Protein AF-A0A4S9K697-F1 (afdb_monomer)

Radius of gyration: 14.25 Å; Cα contacts (8 Å, |Δi|>4): 69; chains: 1; bounding box: 34×34×42 Å

Foldseek 3Di:
DPPPVVVVVVVVVVFLVLLLPLQADPPQDDDPVCSVVVSLVSLVVLCVVVVNPSVPDTSVSSVVCVVVVPDRDRCVVPDDPDDPVRVVVSVVVVVVSVVDDPD

Mean predicted aligned error: 8.57 Å

Organism: Aureobasidium pullulans (NCBI:txid5580)

Secondary structure (DSSP, 8-state):
--SHHHHHHHHHHHHHHHHHHHHBPTT-PPPHHHHHHHHHHHHHHHHHHHT--GGG--HHHHHHHHHTTPPPBPHHHH-----HHHHHHHHHHHHHHTTS---

Solvent-accessible surface area (backbone atoms only — not comparable to full-atom 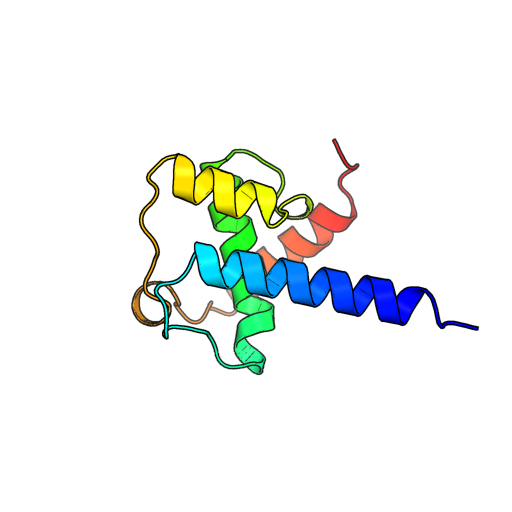values): 6058 Å² total; per-residue (Å²): 141,73,78,63,58,57,57,52,51,52,48,52,52,54,37,49,53,48,30,48,62,56,46,23,41,90,92,39,73,68,56,78,84,48,36,71,54,49,51,56,54,50,28,44,50,53,14,65,77,68,73,43,63,44,91,72,62,44,41,69,52,36,52,50,44,48,73,73,66,56,76,59,41,50,39,82,80,67,60,66,87,69,50,75,67,51,49,50,52,50,54,51,49,54,57,51,52,77,71,52,75,92,125

Sequence (103 aa):
MIRGMDRAVDKARSEEDQIFDVFFVEGERPDDNTSHLAKDYVKDQISKDLNVPWHQIKPEHAKQWEGQGFKKVVFKDWWKEPTQEERRRFSNMLKGAALRKDL

Structure (mmCIF, N/CA/C/O backbone):
data_AF-A0A4S9K697-F1
#
_entry.id   AF-A0A4S9K697-F1
#
loop_
_atom_site.group_PDB
_atom_site.id
_atom_site.type_symbol
_atom_site.label_atom_id
_atom_site.label_alt_id
_atom_site.label_comp_id
_atom_site.label_asym_id
_atom_site.label_entity_id
_atom_site.label_seq_id
_atom_site.pdbx_PDB_ins_code
_atom_site.Cartn_x
_atom_site.Cartn_y
_atom_site.Cartn_z
_atom_site.occupancy
_atom_site.B_iso_or_equiv
_atom_site.auth_seq_id
_atom_site.auth_comp_id
_atom_site.auth_asym_id
_atom_site.auth_atom_id
_atom_site.pdbx_PDB_model_num
ATOM 1 N N . MET A 1 1 ? 1.951 7.171 -34.202 1.00 44.94 1 MET A N 1
ATOM 2 C CA . MET A 1 1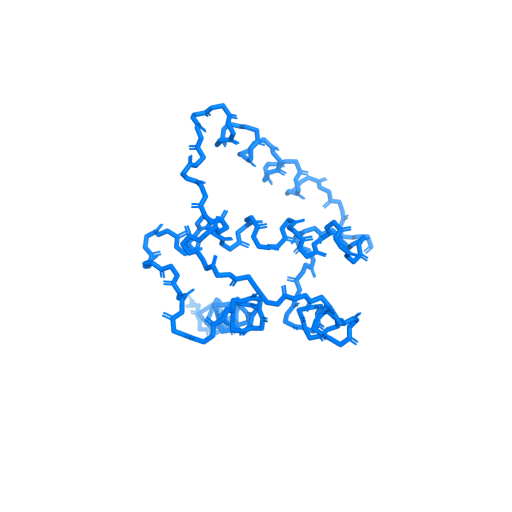 ? 2.709 6.527 -33.103 1.00 44.94 1 MET A CA 1
ATOM 3 C C . MET A 1 1 ? 2.056 7.039 -31.833 1.00 44.94 1 MET A C 1
ATOM 5 O O . MET A 1 1 ? 1.942 8.243 -31.710 1.00 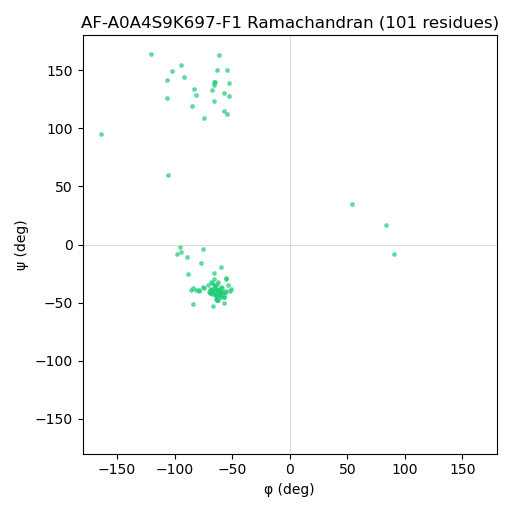44.94 1 MET A O 1
ATOM 9 N N . ILE A 1 2 ? 1.370 6.236 -31.027 1.00 47.31 2 ILE A N 1
ATOM 10 C CA . ILE A 1 2 ? 1.951 5.456 -29.932 1.00 47.31 2 ILE A CA 1
ATOM 11 C C . ILE A 1 2 ? 0.899 4.384 -29.557 1.00 47.31 2 ILE A C 1
ATOM 13 O O . ILE A 1 2 ? -0.034 4.660 -28.819 1.00 47.31 2 ILE A O 1
ATOM 17 N N . ARG A 1 3 ? 0.995 3.161 -30.095 1.00 49.91 3 ARG A N 1
ATOM 18 C CA . ARG A 1 3 ? 0.206 2.002 -29.603 1.00 49.91 3 ARG A CA 1
ATOM 19 C C . ARG A 1 3 ? 0.938 1.238 -28.486 1.00 49.91 3 ARG A C 1
ATOM 21 O O . ARG A 1 3 ? 0.363 0.369 -27.849 1.00 49.91 3 ARG A O 1
ATOM 28 N N . GLY A 1 4 ? 2.217 1.562 -28.267 1.00 52.22 4 GLY A N 1
ATOM 29 C CA . GLY A 1 4 ? 3.078 0.915 -27.275 1.00 52.22 4 GLY A CA 1
ATOM 30 C C . GLY A 1 4 ? 2.985 1.508 -25.865 1.00 52.22 4 GLY A C 1
ATOM 31 O O . GLY A 1 4 ? 2.985 0.737 -24.913 1.00 52.22 4 GLY A O 1
ATOM 32 N N . MET A 1 5 ? 2.868 2.839 -25.705 1.00 52.44 5 MET A N 1
ATOM 33 C CA . MET A 1 5 ? 2.738 3.433 -24.356 1.00 52.44 5 MET A CA 1
ATOM 34 C C . MET A 1 5 ? 1.377 3.133 -23.737 1.00 52.44 5 MET A C 1
ATOM 36 O O . MET A 1 5 ? 1.324 2.887 -22.542 1.00 52.44 5 MET A O 1
ATOM 40 N N . ASP A 1 6 ? 0.310 3.082 -24.535 1.00 56.28 6 ASP A N 1
ATOM 41 C CA . ASP A 1 6 ? -1.037 2.756 -24.050 1.00 56.28 6 ASP A CA 1
ATOM 42 C C . ASP A 1 6 ? -1.062 1.391 -23.338 1.00 56.28 6 ASP A C 1
ATOM 44 O O . ASP A 1 6 ? -1.498 1.273 -22.197 1.00 56.28 6 ASP A O 1
ATOM 48 N N . ARG A 1 7 ? -0.416 0.387 -23.944 1.00 60.91 7 ARG A N 1
ATOM 49 C CA . ARG A 1 7 ? -0.304 -0.967 -23.387 1.00 60.91 7 ARG A CA 1
ATOM 50 C C . ARG A 1 7 ? 0.581 -1.048 -22.137 1.00 60.91 7 ARG A C 1
ATOM 52 O O . ARG A 1 7 ? 0.342 -1.888 -21.276 1.00 60.91 7 ARG A O 1
ATOM 59 N N . ALA A 1 8 ? 1.614 -0.210 -22.041 1.00 60.84 8 ALA A N 1
ATOM 60 C CA . ALA A 1 8 ? 2.483 -0.152 -20.864 1.00 60.84 8 ALA A CA 1
ATOM 61 C C . ALA A 1 8 ? 1.791 0.537 -19.676 1.00 60.84 8 ALA A C 1
ATOM 63 O O . ALA A 1 8 ? 1.946 0.097 -18.541 1.00 60.84 8 ALA A O 1
ATOM 64 N N . VAL A 1 9 ? 0.999 1.579 -19.942 1.00 61.41 9 VAL A N 1
ATOM 65 C CA . VAL A 1 9 ? 0.207 2.288 -18.927 1.00 61.41 9 VAL A CA 1
ATOM 66 C C . VAL A 1 9 ? -0.939 1.412 -18.417 1.00 61.41 9 VAL A C 1
ATOM 68 O O . VAL A 1 9 ? -1.164 1.356 -17.212 1.00 61.41 9 VAL A O 1
ATOM 71 N N . ASP A 1 10 ? -1.621 0.691 -19.307 1.00 66.06 10 ASP A N 1
ATOM 72 C CA . ASP A 1 10 ? -2.679 -0.259 -18.945 1.00 66.06 10 ASP A CA 1
ATOM 73 C C . ASP A 1 10 ? -2.153 -1.405 -18.066 1.00 66.06 10 ASP A C 1
ATOM 75 O O . ASP A 1 10 ? -2.735 -1.741 -17.029 1.00 66.06 10 ASP A O 1
ATOM 79 N N . LYS A 1 11 ? -0.973 -1.934 -18.416 1.00 66.81 11 LYS A N 1
ATOM 80 C CA . LYS A 1 11 ? -0.295 -2.945 -17.605 1.00 66.81 11 LYS A CA 1
ATOM 81 C C . LYS A 1 11 ? 0.099 -2.394 -16.233 1.00 66.81 11 LYS A C 1
ATOM 83 O O . LYS A 1 11 ? -0.230 -3.024 -15.236 1.00 66.81 11 LYS A O 1
ATOM 88 N N . ALA A 1 12 ? 0.700 -1.204 -16.172 1.00 65.75 12 ALA A N 1
ATOM 89 C CA . ALA A 1 12 ? 1.073 -0.575 -14.906 1.00 65.75 12 ALA A CA 1
ATOM 90 C C . ALA A 1 12 ? -0.146 -0.331 -13.997 1.00 65.75 12 ALA A C 1
ATOM 92 O O . ALA A 1 12 ? -0.078 -0.610 -12.804 1.00 65.75 12 ALA A O 1
ATOM 93 N N . ARG A 1 13 ? -1.284 0.106 -14.556 1.00 67.44 13 ARG A N 1
ATOM 94 C CA . ARG A 1 13 ? -2.544 0.246 -13.804 1.00 67.44 13 ARG A CA 1
ATOM 95 C C . ARG A 1 13 ? -3.053 -1.091 -13.273 1.00 67.44 13 ARG A C 1
ATOM 97 O O . ARG A 1 13 ? -3.449 -1.175 -12.116 1.00 67.44 13 ARG A O 1
ATOM 104 N N . SER A 1 14 ? -3.007 -2.135 -14.098 1.00 74.38 14 SER A N 1
ATOM 105 C CA . SER A 1 14 ? -3.413 -3.488 -13.699 1.00 74.38 14 SER A CA 1
ATOM 106 C C . SER A 1 14 ? -2.506 -4.071 -12.610 1.00 74.38 14 SER A C 1
ATOM 108 O O . SER A 1 14 ? -2.964 -4.801 -11.735 1.00 74.38 14 SER A O 1
ATOM 110 N N . GLU A 1 15 ? -1.211 -3.761 -12.658 1.00 78.31 15 GLU A N 1
ATOM 111 C CA . GLU A 1 15 ? -0.234 -4.142 -11.637 1.00 78.31 15 GLU A CA 1
ATOM 112 C C . GLU A 1 15 ? -0.475 -3.393 -10.321 1.00 78.31 15 GLU A C 1
ATOM 114 O O . GLU A 1 15 ? -0.370 -3.988 -9.250 1.00 78.31 15 GLU A O 1
ATOM 119 N N . GLU A 1 16 ? -0.835 -2.110 -10.392 1.00 74.12 16 GLU A N 1
ATOM 120 C CA . GLU A 1 16 ? -1.227 -1.316 -9.228 1.00 74.12 16 GLU A CA 1
ATOM 121 C C . GLU A 1 16 ? -2.491 -1.884 -8.569 1.00 74.12 16 GLU A C 1
ATOM 123 O O . GLU A 1 16 ? -2.473 -2.113 -7.362 1.00 74.12 16 GLU A O 1
ATOM 128 N N . ASP A 1 17 ? -3.539 -2.199 -9.338 1.00 78.94 17 ASP A N 1
ATOM 129 C CA . ASP A 1 17 ? -4.792 -2.761 -8.804 1.00 78.94 17 ASP A CA 1
ATOM 130 C C . ASP A 1 17 ? -4.566 -4.096 -8.070 1.00 78.94 17 ASP A C 1
ATOM 132 O O . ASP A 1 17 ? -5.129 -4.330 -7.003 1.00 78.94 17 ASP A O 1
ATOM 136 N N . GLN A 1 18 ? -3.651 -4.933 -8.569 1.00 82.94 18 GLN A N 1
ATOM 137 C CA . GLN A 1 18 ? -3.253 -6.171 -7.887 1.00 82.94 18 GLN A CA 1
ATOM 138 C C . GLN A 1 18 ? -2.561 -5.919 -6.543 1.00 82.94 18 GLN A C 1
ATOM 140 O O . GLN A 1 18 ? -2.763 -6.680 -5.601 1.00 82.94 18 GLN A O 1
ATOM 145 N N . ILE A 1 19 ? -1.737 -4.870 -6.432 1.00 84.12 19 ILE A N 1
ATOM 146 C CA . ILE A 1 19 ? -1.106 -4.506 -5.154 1.00 84.12 19 ILE A CA 1
ATOM 147 C C . ILE A 1 19 ? -2.184 -4.093 -4.146 1.00 84.12 19 ILE A C 1
ATOM 149 O O . ILE A 1 19 ? -2.137 -4.523 -2.995 1.00 84.12 19 ILE A O 1
ATOM 153 N N . PHE A 1 20 ? -3.164 -3.296 -4.583 1.00 82.75 20 PHE A N 1
ATOM 154 C CA . PHE A 1 20 ? -4.298 -2.895 -3.750 1.00 82.75 20 PHE A CA 1
ATOM 155 C C . PHE A 1 20 ? -5.105 -4.095 -3.254 1.00 82.75 20 PHE A C 1
ATOM 157 O O . PHE A 1 20 ? -5.425 -4.154 -2.072 1.00 82.75 20 PHE A O 1
ATOM 164 N N . ASP A 1 21 ? -5.399 -5.049 -4.132 1.00 83.88 21 ASP A N 1
ATOM 165 C CA . ASP A 1 21 ? -6.189 -6.242 -3.810 1.00 83.88 21 ASP A CA 1
ATOM 166 C C . ASP A 1 21 ? -5.524 -7.146 -2.756 1.00 83.88 21 ASP A C 1
ATOM 168 O O . ASP A 1 21 ? -6.173 -7.744 -1.896 1.00 83.88 21 ASP A O 1
ATOM 172 N N . VAL A 1 22 ? -4.192 -7.209 -2.786 1.00 85.75 22 VAL A N 1
ATOM 173 C CA . VAL A 1 22 ? -3.417 -7.972 -1.806 1.00 85.75 22 VAL A CA 1
ATOM 174 C C . VAL A 1 22 ? -3.280 -7.211 -0.484 1.00 85.75 22 VAL A C 1
ATOM 176 O O . VAL A 1 22 ? -3.353 -7.816 0.584 1.00 85.75 22 VAL A O 1
ATOM 179 N N . PHE A 1 23 ? -3.090 -5.892 -0.540 1.00 85.50 23 PHE A N 1
ATOM 180 C CA . PHE A 1 23 ? -2.829 -5.070 0.642 1.00 85.50 23 PHE A CA 1
ATOM 181 C C . PHE A 1 23 ? -4.093 -4.746 1.451 1.00 85.50 23 PHE A C 1
ATOM 183 O O . PHE A 1 23 ? -4.058 -4.762 2.686 1.00 85.50 23 PHE A O 1
ATOM 190 N N . PHE A 1 24 ? -5.208 -4.459 0.777 1.00 85.56 24 PHE A N 1
ATOM 191 C CA . PHE A 1 24 ? -6.473 -4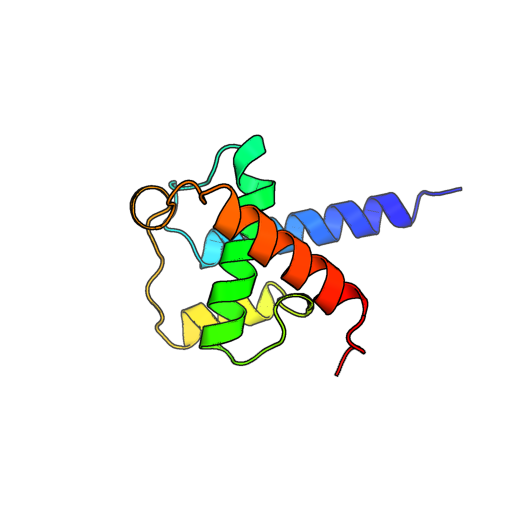.124 1.424 1.00 85.56 24 PHE A CA 1
ATOM 192 C C . PHE A 1 24 ? -7.380 -5.338 1.594 1.00 85.56 24 PHE A C 1
ATOM 194 O O . PHE A 1 24 ? -7.309 -6.319 0.857 1.00 85.56 24 PHE A O 1
ATOM 201 N N . VAL A 1 25 ? -8.262 -5.266 2.588 1.00 83.44 25 VAL A N 1
ATOM 202 C CA . VAL A 1 25 ? -9.361 -6.227 2.723 1.00 83.44 25 VAL A CA 1
ATOM 203 C C . VAL A 1 25 ? -10.335 -6.061 1.548 1.00 83.44 25 VAL A C 1
ATOM 205 O O . VAL A 1 25 ? -10.634 -4.942 1.126 1.00 83.44 25 VAL A O 1
ATOM 208 N N . GLU A 1 26 ? -10.833 -7.180 1.020 1.00 73.94 26 GLU A N 1
ATOM 209 C CA . GLU A 1 26 ? -11.796 -7.205 -0.086 1.00 73.94 26 GLU A CA 1
ATOM 210 C C . GLU A 1 26 ? -13.012 -6.306 0.223 1.00 73.94 26 GLU A C 1
ATOM 212 O O . GLU A 1 26 ? -13.618 -6.400 1.291 1.00 73.94 26 GLU A O 1
ATOM 217 N N . GLY A 1 27 ? -13.342 -5.395 -0.698 1.00 67.06 27 GLY A N 1
ATOM 218 C CA . GLY A 1 27 ? -14.443 -4.431 -0.548 1.00 67.06 27 GLY A CA 1
ATOM 219 C C . GLY A 1 27 ? -14.072 -3.082 0.088 1.00 67.06 27 GLY A C 1
A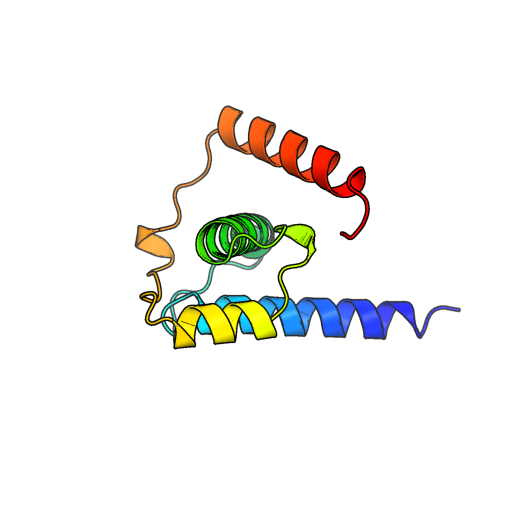TOM 220 O O . GLY A 1 27 ? -14.877 -2.155 0.043 1.00 67.06 27 GLY A O 1
ATOM 221 N N . GLU A 1 28 ? -12.855 -2.921 0.611 1.00 71.31 28 GLU A N 1
ATOM 222 C CA . GLU A 1 28 ? -12.347 -1.667 1.190 1.00 71.31 28 GLU A CA 1
ATOM 223 C C . GLU A 1 28 ? -11.338 -0.995 0.241 1.00 71.31 28 GLU A C 1
ATOM 225 O O . GLU A 1 28 ? -10.173 -0.798 0.579 1.00 71.31 28 GLU A O 1
ATOM 230 N N . ARG A 1 29 ? -11.775 -0.657 -0.982 1.00 68.88 29 ARG A N 1
ATOM 231 C CA . ARG A 1 29 ? -10.952 0.084 -1.954 1.00 68.88 29 ARG A CA 1
ATOM 232 C C . ARG A 1 29 ? -11.179 1.602 -1.837 1.00 68.88 29 ARG A C 1
ATOM 234 O O . ARG A 1 29 ? -12.311 2.021 -1.588 1.00 68.88 29 ARG A O 1
ATOM 241 N N . PRO A 1 30 ? -10.137 2.432 -2.031 1.00 71.25 30 PRO A N 1
ATOM 242 C CA . PRO A 1 30 ? -10.291 3.882 -2.137 1.00 71.25 30 PRO A CA 1
ATOM 243 C C . PRO A 1 30 ? -11.125 4.290 -3.359 1.00 71.25 30 PRO A C 1
ATOM 245 O O . PRO A 1 30 ? -11.044 3.647 -4.405 1.00 71.25 30 PRO A O 1
ATOM 248 N N . ASP A 1 31 ? -11.832 5.420 -3.262 1.00 73.94 31 ASP A N 1
ATOM 249 C CA . ASP A 1 31 ? -12.370 6.131 -4.429 1.00 73.94 31 ASP A CA 1
ATOM 250 C C . ASP A 1 31 ? -11.267 6.451 -5.447 1.00 73.94 31 ASP A C 1
ATOM 252 O O . ASP A 1 31 ? -10.123 6.707 -5.070 1.00 73.94 31 ASP A O 1
ATOM 256 N N . ASP A 1 32 ? -11.619 6.521 -6.733 1.00 68.38 32 ASP A N 1
ATOM 257 C CA . ASP A 1 32 ? -10.682 6.719 -7.853 1.00 68.38 32 ASP A CA 1
ATOM 258 C C . ASP A 1 32 ? -9.746 7.931 -7.646 1.00 68.38 32 ASP A C 1
ATOM 260 O O . ASP A 1 32 ? -8.531 7.851 -7.833 1.00 68.38 32 ASP A O 1
ATOM 264 N N . ASN A 1 33 ? -10.290 9.029 -7.108 1.00 69.88 33 ASN A N 1
ATOM 265 C CA . ASN A 1 33 ? -9.534 10.246 -6.802 1.00 69.88 33 ASN A CA 1
ATOM 266 C C . ASN A 1 33 ? -8.508 10.056 -5.664 1.00 69.88 33 ASN A C 1
ATOM 268 O O . ASN A 1 33 ? -7.437 10.664 -5.662 1.00 69.88 33 ASN A O 1
ATOM 272 N N . THR A 1 34 ? -8.824 9.198 -4.693 1.00 73.19 34 THR A N 1
ATOM 273 C CA . THR A 1 34 ? -7.966 8.892 -3.539 1.00 73.19 34 THR A CA 1
ATOM 274 C C . THR A 1 34 ? -7.006 7.746 -3.845 1.00 73.19 34 THR A C 1
ATOM 276 O O . THR A 1 34 ? -5.917 7.699 -3.277 1.00 73.19 34 THR A O 1
ATOM 279 N N . SER A 1 35 ? -7.355 6.870 -4.790 1.00 73.62 35 SER A N 1
ATOM 280 C CA . SER A 1 35 ? -6.543 5.740 -5.245 1.00 73.62 35 SER A CA 1
ATOM 281 C C . SER A 1 35 ? -5.157 6.194 -5.710 1.00 73.62 35 SER A C 1
ATOM 283 O O . SER A 1 35 ? -4.143 5.601 -5.341 1.00 73.62 35 SER A O 1
ATOM 285 N N . HIS A 1 36 ? -5.076 7.328 -6.415 1.00 71.81 36 HIS A N 1
ATOM 286 C CA . HIS A 1 36 ? -3.801 7.902 -6.843 1.00 71.81 36 HIS A CA 1
ATOM 287 C C . HIS A 1 36 ? -2.865 8.307 -5.711 1.00 71.81 36 HIS A C 1
ATOM 289 O O . HIS A 1 36 ? -1.660 8.221 -5.900 1.00 71.81 36 HIS A O 1
ATOM 295 N N . LEU A 1 37 ? -3.390 8.746 -4.568 1.00 75.94 37 LEU A N 1
ATOM 296 C CA . LEU A 1 37 ? -2.567 9.050 -3.400 1.00 75.94 37 LEU A CA 1
ATOM 297 C C . LEU A 1 37 ? -2.306 7.770 -2.614 1.00 75.94 37 LEU A C 1
ATOM 299 O O . LEU A 1 37 ? -1.157 7.434 -2.348 1.00 75.94 37 LEU A O 1
ATOM 303 N N . ALA A 1 38 ? -3.367 7.023 -2.302 1.00 80.06 38 ALA A N 1
ATOM 304 C CA . ALA A 1 38 ? -3.316 5.782 -1.543 1.00 80.06 38 ALA A CA 1
ATOM 305 C C . ALA A 1 38 ? -2.290 4.798 -2.105 1.00 80.06 38 ALA A C 1
ATOM 307 O O . ALA A 1 38 ? -1.561 4.194 -1.326 1.00 80.06 38 ALA A O 1
ATOM 308 N N . LYS A 1 39 ? -2.150 4.704 -3.433 1.00 81.94 39 LYS A N 1
ATOM 309 C CA . LYS A 1 39 ? -1.182 3.798 -4.067 1.00 81.94 39 LYS A CA 1
ATOM 310 C C . LYS A 1 39 ? 0.245 4.078 -3.627 1.00 81.94 39 LYS A C 1
ATOM 312 O O . LYS A 1 39 ? 1.009 3.143 -3.408 1.00 81.94 39 LYS A O 1
ATOM 317 N N . ASP A 1 40 ? 0.615 5.349 -3.508 1.00 80.50 40 ASP A N 1
ATOM 318 C CA . ASP A 1 40 ? 1.988 5.711 -3.210 1.00 80.50 40 ASP A CA 1
ATOM 319 C C . ASP A 1 40 ? 2.283 5.440 -1.730 1.00 80.50 40 ASP A C 1
ATOM 321 O O . ASP A 1 40 ? 3.352 4.930 -1.403 1.00 80.50 40 ASP A O 1
ATOM 325 N N . TYR A 1 41 ? 1.305 5.670 -0.847 1.00 83.50 41 TYR A N 1
ATOM 326 C CA . TYR A 1 41 ? 1.398 5.296 0.568 1.00 83.50 41 TYR A CA 1
ATOM 327 C C . TYR A 1 41 ? 1.428 3.773 0.772 1.00 83.50 41 TYR A C 1
ATOM 329 O O . TYR A 1 41 ? 2.183 3.282 1.606 1.00 83.50 41 TYR A O 1
ATOM 337 N N . VAL A 1 42 ? 0.650 3.009 -0.001 1.00 86.19 42 VAL A N 1
ATOM 338 C CA . VAL A 1 42 ? 0.662 1.535 0.033 1.00 86.19 42 VAL A CA 1
ATOM 339 C C . VAL A 1 42 ? 2.031 1.017 -0.388 1.00 86.19 42 VAL A C 1
ATOM 341 O O . VAL A 1 42 ? 2.628 0.193 0.303 1.00 86.19 42 VAL A O 1
ATOM 344 N N . LYS A 1 43 ? 2.572 1.540 -1.495 1.00 85.50 43 LYS A N 1
ATOM 345 C CA . LYS A 1 43 ? 3.921 1.200 -1.954 1.00 85.50 43 LYS A CA 1
ATOM 346 C C . LYS A 1 43 ? 4.983 1.593 -0.929 1.00 85.50 43 LYS A C 1
ATOM 348 O O . LYS A 1 43 ? 5.904 0.814 -0.724 1.00 85.50 43 LYS A O 1
ATOM 353 N N . 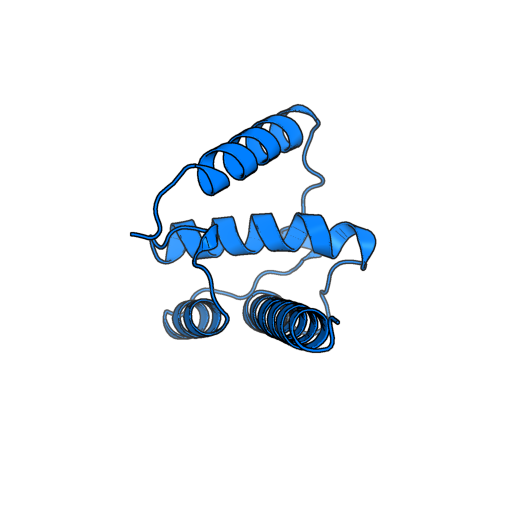ASP A 1 44 ? 4.868 2.747 -0.270 1.00 85.31 44 ASP A N 1
ATOM 354 C CA . ASP A 1 44 ? 5.766 3.155 0.823 1.00 85.31 44 ASP A CA 1
ATOM 355 C C . ASP A 1 44 ? 5.687 2.210 2.036 1.00 85.31 44 ASP A C 1
ATOM 357 O O . ASP A 1 44 ? 6.714 1.868 2.620 1.00 85.31 44 ASP A O 1
ATOM 361 N N . GLN A 1 45 ? 4.498 1.720 2.387 1.00 86.81 45 GLN A N 1
ATOM 362 C CA . GLN A 1 45 ? 4.335 0.759 3.476 1.00 86.81 45 GLN A CA 1
ATOM 363 C C . GLN A 1 45 ? 4.987 -0.585 3.130 1.00 86.81 45 GLN A C 1
ATOM 365 O O . GLN A 1 45 ? 5.870 -1.045 3.850 1.00 86.81 45 GLN A O 1
ATOM 370 N N . ILE A 1 46 ? 4.641 -1.158 1.973 1.00 86.75 46 ILE A N 1
ATOM 371 C CA . ILE A 1 46 ? 5.244 -2.406 1.479 1.00 86.75 46 ILE A CA 1
ATOM 372 C C . ILE A 1 46 ? 6.765 -2.242 1.321 1.00 86.75 46 ILE A C 1
ATOM 374 O O . ILE A 1 46 ? 7.526 -3.153 1.634 1.00 86.75 46 ILE A O 1
ATOM 378 N N . SER A 1 47 ? 7.223 -1.068 0.877 1.00 85.94 47 SER A N 1
ATOM 379 C CA . SER A 1 47 ? 8.641 -0.710 0.782 1.00 85.94 47 SER A CA 1
ATOM 380 C C . SER A 1 47 ? 9.352 -0.817 2.122 1.00 85.94 47 SER A C 1
ATOM 382 O O . SER A 1 47 ? 10.435 -1.394 2.185 1.00 85.94 47 SER A O 1
ATOM 384 N N . LYS A 1 48 ? 8.745 -0.300 3.192 1.00 85.94 48 LYS A N 1
ATOM 385 C CA . LYS A 1 48 ? 9.303 -0.372 4.547 1.00 85.94 48 LYS A CA 1
ATOM 386 C C . LYS A 1 48 ? 9.302 -1.796 5.086 1.00 85.94 48 LYS A C 1
ATOM 388 O O . LYS A 1 48 ? 10.298 -2.210 5.668 1.00 85.94 48 LYS A O 1
ATOM 393 N N . ASP A 1 49 ? 8.220 -2.535 4.858 1.00 87.69 49 ASP A N 1
ATOM 394 C CA . ASP A 1 49 ? 8.068 -3.908 5.342 1.00 87.69 49 ASP A CA 1
ATOM 395 C C . ASP A 1 49 ? 9.028 -4.882 4.637 1.00 87.69 49 ASP A C 1
ATOM 397 O O . ASP A 1 49 ? 9.608 -5.762 5.270 1.00 87.69 49 ASP A O 1
ATOM 401 N N . LEU A 1 50 ? 9.239 -4.712 3.327 1.00 85.81 50 LEU A N 1
ATOM 402 C CA . LEU A 1 50 ? 10.123 -5.564 2.521 1.00 85.81 50 LEU A CA 1
ATOM 403 C C . LEU A 1 50 ? 11.545 -5.017 2.368 1.00 85.81 50 LEU A C 1
ATOM 405 O O . LEU A 1 50 ? 12.396 -5.696 1.797 1.00 85.81 50 LEU A O 1
ATOM 409 N N . ASN A 1 51 ? 11.802 -3.795 2.842 1.00 84.56 51 ASN A N 1
ATOM 410 C CA . ASN A 1 51 ? 13.041 -3.047 2.619 1.00 84.56 51 ASN A CA 1
ATOM 411 C C . ASN A 1 51 ? 13.419 -2.910 1.125 1.00 84.56 51 ASN A C 1
ATOM 413 O O . ASN A 1 51 ? 14.591 -2.930 0.751 1.00 84.56 51 ASN A O 1
ATOM 417 N N . VAL A 1 52 ? 12.410 -2.784 0.259 1.00 84.50 52 VAL A N 1
ATOM 418 C CA . VAL A 1 52 ? 12.554 -2.603 -1.197 1.00 84.50 52 VAL A CA 1
ATOM 419 C C . VAL A 1 52 ? 12.213 -1.159 -1.542 1.00 84.50 52 VAL A C 1
ATOM 421 O O . VAL A 1 52 ? 11.279 -0.624 -0.953 1.00 84.50 52 VAL A O 1
ATOM 424 N N . PRO A 1 53 ? 12.893 -0.484 -2.481 1.00 83.19 53 PRO A N 1
ATOM 425 C CA . PRO A 1 53 ? 12.547 0.884 -2.853 1.00 83.19 53 PRO A CA 1
ATOM 426 C C . PRO A 1 53 ? 11.091 1.012 -3.324 1.00 83.19 53 PRO A C 1
ATOM 428 O O . PRO A 1 53 ? 10.652 0.290 -4.211 1.00 83.19 53 PRO A O 1
ATOM 431 N N . TRP A 1 54 ? 10.349 1.982 -2.784 1.00 77.62 54 TRP A N 1
ATOM 432 C CA . TRP A 1 54 ? 8.914 2.155 -3.064 1.00 77.62 54 TRP A CA 1
ATOM 433 C C . TRP A 1 54 ? 8.562 2.297 -4.563 1.00 77.62 54 TRP A C 1
ATOM 435 O O . TRP A 1 54 ? 7.504 1.849 -4.997 1.00 77.62 54 TRP A O 1
ATOM 445 N N . HIS A 1 55 ? 9.469 2.853 -5.376 1.00 76.88 55 HIS A N 1
ATOM 446 C CA . HIS A 1 55 ? 9.305 2.981 -6.831 1.00 76.88 55 HIS A CA 1
ATOM 447 C C . HIS A 1 55 ? 9.550 1.670 -7.602 1.00 76.88 55 HIS A C 1
ATOM 449 O O . HIS A 1 55 ? 9.146 1.566 -8.756 1.00 76.88 55 HIS A O 1
ATOM 455 N N . GLN A 1 56 ? 10.179 0.673 -6.971 1.00 80.25 56 GLN A N 1
ATOM 456 C CA . GLN A 1 56 ? 10.396 -0.675 -7.510 1.00 80.25 56 GLN A CA 1
ATOM 457 C C . GLN A 1 56 ? 9.324 -1.678 -7.050 1.00 80.25 56 GLN A C 1
ATOM 459 O O . GLN A 1 56 ? 9.347 -2.840 -7.463 1.00 80.25 56 GLN A O 1
ATOM 464 N N . ILE A 1 57 ? 8.374 -1.253 -6.208 1.00 83.81 57 ILE A N 1
ATOM 465 C CA . ILE A 1 57 ? 7.306 -2.129 -5.725 1.00 83.81 57 ILE A CA 1
ATOM 466 C C . ILE A 1 57 ? 6.404 -2.545 -6.886 1.00 83.81 57 ILE A C 1
ATOM 468 O O . ILE A 1 57 ? 5.812 -1.727 -7.591 1.00 83.81 57 ILE A O 1
ATOM 472 N N . LYS A 1 58 ? 6.308 -3.865 -7.040 1.00 83.75 58 LYS A N 1
ATOM 473 C CA . LYS A 1 58 ? 5.554 -4.597 -8.064 1.00 83.75 58 LYS A CA 1
ATOM 474 C C . LYS A 1 58 ? 4.517 -5.500 -7.391 1.00 83.75 58 LYS A C 1
ATOM 476 O O . LYS A 1 58 ? 4.682 -5.806 -6.209 1.00 83.75 58 LYS A O 1
ATOM 481 N N . PRO A 1 59 ? 3.507 -6.007 -8.115 1.00 83.25 59 PRO A N 1
ATOM 482 C CA . PRO A 1 59 ? 2.532 -6.957 -7.566 1.00 83.25 59 PRO A CA 1
ATOM 483 C C . PRO A 1 59 ? 3.172 -8.211 -6.956 1.00 83.25 59 PRO A C 1
ATOM 485 O O . PRO A 1 59 ? 2.654 -8.768 -5.993 1.00 83.25 59 PRO A O 1
ATOM 488 N N . GLU A 1 60 ? 4.338 -8.628 -7.450 1.00 86.38 60 GLU A N 1
ATOM 489 C CA . GLU A 1 60 ? 5.118 -9.733 -6.875 1.00 86.38 60 GLU A CA 1
ATOM 490 C C . GLU A 1 60 ? 5.548 -9.454 -5.426 1.00 86.38 60 GLU A C 1
ATOM 492 O O . GLU A 1 60 ? 5.467 -10.334 -4.571 1.00 86.38 60 GLU A O 1
ATOM 497 N N . HIS A 1 61 ? 5.925 -8.209 -5.126 1.00 88.00 61 HIS A N 1
ATOM 498 C CA . HIS A 1 61 ? 6.280 -7.777 -3.776 1.00 88.00 61 HIS A CA 1
ATOM 499 C C . HIS A 1 61 ? 5.058 -7.776 -2.856 1.00 88.00 61 HIS A C 1
ATOM 501 O O . HIS A 1 61 ? 5.157 -8.223 -1.720 1.00 88.00 61 HIS A O 1
ATOM 507 N N . ALA A 1 62 ? 3.891 -7.352 -3.348 1.00 85.62 62 ALA A N 1
ATOM 508 C CA . ALA A 1 62 ? 2.657 -7.421 -2.568 1.00 85.62 62 ALA A CA 1
ATOM 509 C C . ALA A 1 62 ? 2.312 -8.872 -2.189 1.00 85.62 62 ALA A C 1
ATOM 511 O O . ALA A 1 62 ? 2.018 -9.152 -1.030 1.00 85.62 62 ALA A O 1
ATOM 512 N N . LYS A 1 63 ? 2.452 -9.8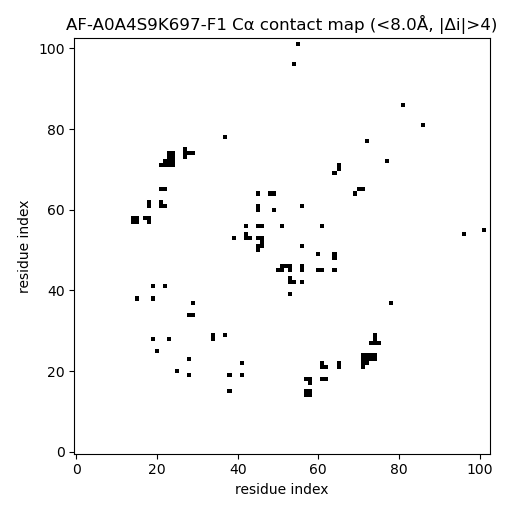22 -3.124 1.00 85.88 63 LYS A N 1
ATOM 513 C CA . LYS A 1 63 ? 2.291 -11.258 -2.828 1.00 85.88 63 LYS A CA 1
ATOM 514 C C . LYS A 1 63 ? 3.320 -11.770 -1.821 1.00 85.88 63 LYS A C 1
ATOM 516 O O . LYS A 1 63 ? 2.974 -12.559 -0.949 1.00 85.88 63 LYS A O 1
ATOM 521 N N . GLN A 1 64 ? 4.573 -11.320 -1.915 1.00 88.69 64 GLN A N 1
ATOM 522 C CA . GLN A 1 64 ? 5.602 -11.654 -0.926 1.00 88.69 64 GLN A CA 1
ATOM 523 C C . GLN A 1 64 ? 5.252 -11.102 0.463 1.00 88.69 64 GLN A C 1
ATOM 525 O O . GLN A 1 64 ? 5.481 -11.775 1.462 1.00 88.69 64 GLN A O 1
ATOM 530 N N . TRP A 1 65 ? 4.694 -9.894 0.534 1.00 89.00 65 TRP A N 1
ATOM 531 C CA . TRP A 1 65 ? 4.216 -9.286 1.773 1.00 89.00 65 TRP A CA 1
ATOM 532 C C . TRP A 1 65 ? 3.056 -10.102 2.374 1.00 89.00 65 TRP A C 1
ATOM 534 O O . TRP A 1 65 ? 3.124 -10.514 3.526 1.00 89.00 65 TRP A O 1
ATOM 544 N N . GLU A 1 66 ? 2.051 -10.491 1.590 1.00 86.69 66 GLU A N 1
ATOM 545 C CA . GLU A 1 66 ? 0.996 -11.396 2.082 1.00 86.69 66 GLU A CA 1
ATOM 546 C C . GLU A 1 66 ? 1.567 -12.749 2.553 1.00 86.69 66 GLU A C 1
ATOM 548 O O . GLU A 1 66 ? 1.228 -13.232 3.634 1.00 86.69 66 GLU A O 1
ATOM 553 N N . GLY A 1 67 ? 2.508 -13.324 1.797 1.00 85.69 67 GLY A N 1
ATOM 554 C CA . GLY A 1 67 ? 3.177 -14.583 2.136 1.00 85.69 67 GLY A CA 1
ATOM 555 C C . GLY A 1 67 ? 4.058 -14.524 3.389 1.00 85.69 67 GLY A C 1
ATOM 556 O O . GLY A 1 67 ? 4.246 -15.544 4.048 1.00 85.69 67 GLY A O 1
ATOM 557 N N . GLN A 1 68 ? 4.559 -13.343 3.762 1.00 85.31 68 GLN A N 1
ATOM 558 C CA . GLN A 1 68 ? 5.261 -13.133 5.033 1.00 85.31 68 GLN A CA 1
ATOM 559 C C . GLN A 1 68 ? 4.314 -13.082 6.245 1.00 85.31 68 GLN A C 1
ATOM 561 O O . GLN A 1 68 ? 4.777 -13.026 7.383 1.00 85.31 68 GLN A O 1
ATOM 566 N N . GLY A 1 69 ? 2.996 -13.144 6.026 1.00 85.06 69 GLY A N 1
ATOM 567 C CA . GLY A 1 69 ? 1.994 -13.140 7.090 1.00 85.06 69 GLY A CA 1
ATOM 568 C C . GLY A 1 69 ? 1.630 -11.740 7.581 1.00 85.06 69 GLY A C 1
ATOM 569 O O . GLY A 1 69 ? 1.054 -11.601 8.664 1.00 85.06 69 GLY A O 1
ATOM 570 N N . PHE A 1 70 ? 1.952 -10.699 6.807 1.00 86.06 70 PHE A N 1
ATOM 571 C CA . PHE A 1 70 ? 1.473 -9.356 7.100 1.00 86.06 70 PHE A CA 1
ATOM 572 C C . PHE A 1 70 ? -0.056 -9.298 6.961 1.00 86.06 70 PHE A C 1
ATOM 574 O O . PHE A 1 70 ? -0.658 -9.910 6.077 1.00 86.06 70 PHE A O 1
ATOM 581 N N . LYS A 1 71 ? -0.710 -8.584 7.881 1.00 83.31 71 LYS A N 1
ATOM 582 C CA . LYS A 1 71 ? -2.173 -8.490 7.911 1.00 83.31 71 LYS A CA 1
ATOM 583 C C . LYS A 1 71 ? -2.653 -7.452 6.910 1.00 83.31 71 LYS A C 1
ATOM 585 O O . LYS A 1 71 ? -2.233 -6.300 6.995 1.00 83.31 71 LYS A O 1
ATOM 590 N N . LYS A 1 72 ? -3.600 -7.844 6.054 1.00 86.00 72 LYS A N 1
ATOM 591 C CA . LYS A 1 72 ? -4.347 -6.909 5.205 1.00 86.00 72 LYS A CA 1
ATOM 592 C C . LYS A 1 72 ? -4.962 -5.805 6.054 1.00 86.00 72 LYS A C 1
ATOM 594 O O . LYS A 1 72 ? -5.480 -6.072 7.143 1.00 86.00 72 LYS A O 1
ATOM 599 N N . VAL A 1 73 ? -4.905 -4.580 5.552 1.00 84.25 73 VAL A N 1
ATOM 600 C CA . VAL A 1 73 ? -5.412 -3.410 6.269 1.00 84.25 73 VAL A CA 1
ATOM 601 C C . VAL A 1 73 ? -6.766 -2.978 5.722 1.00 84.25 73 VAL A C 1
ATOM 603 O O . VAL A 1 73 ? -7.090 -3.163 4.551 1.00 84.25 73 VAL A O 1
ATOM 606 N N . VAL A 1 74 ? -7.587 -2.417 6.599 1.00 83.38 74 VAL A N 1
ATOM 607 C CA . VAL A 1 74 ? -8.893 -1.850 6.255 1.00 83.38 74 VAL A CA 1
ATOM 608 C C . VAL A 1 74 ? -8.645 -0.417 5.796 1.00 83.38 74 VAL A C 1
ATOM 610 O O . VAL A 1 74 ? -8.098 0.370 6.569 1.00 83.38 74 VAL A O 1
ATOM 613 N N . PHE A 1 75 ? -8.993 -0.071 4.550 1.00 81.19 75 PHE A N 1
ATOM 614 C CA . PHE A 1 75 ? -8.674 1.248 3.993 1.00 81.19 75 PHE A CA 1
ATOM 615 C C . PHE A 1 75 ? -9.223 2.371 4.865 1.00 81.19 75 PHE A C 1
ATOM 617 O O . PHE A 1 75 ? -8.495 3.314 5.127 1.00 81.19 75 PHE A O 1
ATOM 624 N N . LYS A 1 76 ? -10.447 2.266 5.388 1.00 79.31 76 LYS A N 1
ATOM 625 C CA . LYS A 1 76 ? -11.018 3.325 6.239 1.00 79.31 76 LYS A CA 1
ATOM 626 C C . LYS A 1 76 ? -10.301 3.515 7.575 1.00 79.31 76 LYS A C 1
ATOM 628 O O . LYS A 1 76 ? -10.321 4.617 8.112 1.00 79.31 76 LYS A O 1
ATOM 633 N N . ASP A 1 77 ? -9.709 2.455 8.117 1.00 82.44 77 ASP A N 1
ATOM 634 C CA . ASP A 1 77 ? -8.978 2.500 9.390 1.00 82.44 77 ASP A CA 1
ATOM 635 C C . ASP A 1 77 ? -7.533 2.983 9.186 1.00 82.44 77 ASP A C 1
ATOM 637 O O . ASP A 1 77 ? -6.984 3.759 9.970 1.00 82.44 77 ASP A O 1
ATOM 641 N N . TRP A 1 78 ? -6.933 2.562 8.072 1.00 84.06 78 TRP A N 1
ATOM 642 C CA . TRP A 1 78 ? -5.562 2.890 7.707 1.00 84.06 78 TRP A CA 1
ATOM 643 C C . TRP A 1 78 ? -5.428 4.274 7.060 1.00 84.06 78 TRP A C 1
ATOM 645 O O . TRP A 1 78 ? -4.470 5.001 7.331 1.00 84.06 78 TRP A O 1
ATOM 655 N N . TRP A 1 79 ? -6.383 4.657 6.211 1.00 81.50 79 TRP A N 1
ATOM 656 C CA . TRP A 1 79 ? -6.356 5.911 5.474 1.00 81.50 79 TRP A CA 1
ATOM 657 C C . TRP A 1 79 ? -6.678 7.081 6.387 1.00 81.50 79 TRP A C 1
ATOM 659 O O .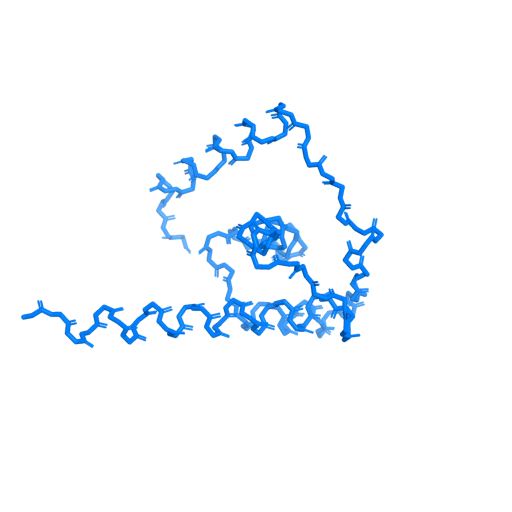 TRP A 1 79 ? -7.818 7.321 6.783 1.00 81.50 79 TRP A O 1
ATOM 669 N N . LYS A 1 80 ? -5.644 7.865 6.660 1.00 78.88 80 LYS A N 1
ATOM 670 C CA . LYS A 1 80 ? -5.770 9.180 7.272 1.00 78.88 80 LYS A CA 1
ATOM 671 C C . LYS A 1 80 ? -5.497 10.195 6.190 1.00 78.88 80 LYS A C 1
ATOM 673 O O . LYS A 1 80 ? -4.466 10.110 5.528 1.00 78.88 80 LYS A O 1
ATOM 678 N N . GLU A 1 81 ? -6.423 11.131 5.997 1.00 76.38 81 GLU A N 1
ATOM 679 C CA . GLU A 1 81 ? -6.216 12.198 5.027 1.00 76.38 81 GLU A CA 1
ATOM 680 C C . GLU A 1 81 ? -4.920 12.940 5.388 1.00 76.38 81 GLU A C 1
ATOM 682 O O . GLU A 1 81 ? -4.837 13.532 6.469 1.00 76.38 81 GLU A O 1
ATOM 687 N N . PRO A 1 82 ? -3.887 12.879 4.527 1.00 71.81 82 PRO A N 1
ATOM 688 C CA . PRO A 1 82 ? -2.598 13.439 4.871 1.00 71.81 82 PRO A CA 1
ATOM 689 C C . PRO A 1 82 ? -2.712 14.956 4.946 1.00 71.81 82 PRO A C 1
ATOM 691 O O . PRO A 1 82 ? -3.232 15.609 4.032 1.00 71.81 82 PRO A O 1
ATOM 694 N N . THR A 1 83 ? -2.168 15.520 6.021 1.00 78.62 83 THR A N 1
ATOM 695 C CA . THR A 1 83 ? -2.079 16.971 6.205 1.00 78.62 83 THR A CA 1
ATOM 696 C C . THR A 1 83 ? -1.224 17.615 5.106 1.00 78.62 83 THR A C 1
ATOM 698 O O . THR A 1 83 ? -0.446 16.953 4.412 1.00 78.62 83 THR A O 1
ATOM 701 N N . GLN A 1 84 ? -1.330 18.938 4.923 1.00 76.75 84 GLN A N 1
ATOM 702 C CA . GLN A 1 84 ? -0.531 19.658 3.915 1.00 76.75 84 GLN A CA 1
ATOM 703 C C . GLN A 1 84 ? 0.980 19.399 4.049 1.00 76.75 84 GLN A C 1
ATOM 705 O O . GLN A 1 84 ? 1.686 19.312 3.042 1.00 76.75 84 GLN A O 1
ATOM 710 N N . GLU A 1 85 ? 1.479 19.242 5.274 1.00 77.69 85 GLU A N 1
ATOM 711 C CA . GLU A 1 85 ? 2.888 18.941 5.527 1.00 77.69 85 GLU A CA 1
ATOM 712 C C . GLU A 1 85 ? 3.270 17.522 5.103 1.00 77.69 85 GLU A C 1
ATOM 714 O O . GLU A 1 85 ? 4.318 17.330 4.484 1.00 77.69 85 GLU A O 1
ATOM 719 N N . GLU A 1 86 ? 2.412 16.536 5.365 1.00 74.94 86 GLU A N 1
ATOM 720 C CA . GLU A 1 86 ? 2.619 15.159 4.916 1.00 74.94 86 GLU A CA 1
ATOM 721 C C . GLU A 1 86 ? 2.595 15.074 3.398 1.00 74.94 86 GLU A C 1
ATOM 723 O O . GLU A 1 86 ? 3.516 14.505 2.819 1.00 74.94 86 GLU A O 1
ATOM 728 N N . ARG A 1 87 ? 1.638 15.742 2.739 1.00 75.94 87 ARG A N 1
ATOM 729 C CA . ARG A 1 87 ? 1.613 15.863 1.273 1.00 75.94 87 ARG A CA 1
ATOM 730 C C . ARG A 1 87 ? 2.900 16.486 0.733 1.00 75.94 87 ARG A C 1
ATOM 732 O O . ARG A 1 87 ? 3.432 16.025 -0.276 1.00 75.94 87 ARG A O 1
ATOM 739 N N . ARG A 1 88 ? 3.441 17.511 1.402 1.00 77.69 88 ARG A N 1
ATOM 740 C CA . ARG A 1 88 ? 4.700 18.159 1.000 1.00 77.69 88 ARG A CA 1
ATOM 741 C C . ARG A 1 88 ? 5.903 17.232 1.173 1.00 77.69 88 ARG A C 1
ATOM 743 O O . ARG A 1 88 ? 6.750 17.171 0.281 1.00 77.69 88 ARG A O 1
ATOM 750 N N . ARG A 1 89 ? 5.980 16.494 2.285 1.00 75.06 89 ARG A N 1
ATOM 751 C CA . ARG A 1 89 ? 7.015 15.467 2.499 1.00 75.06 89 ARG A CA 1
ATOM 752 C C . ARG A 1 89 ? 6.918 14.368 1.448 1.00 75.06 89 ARG A C 1
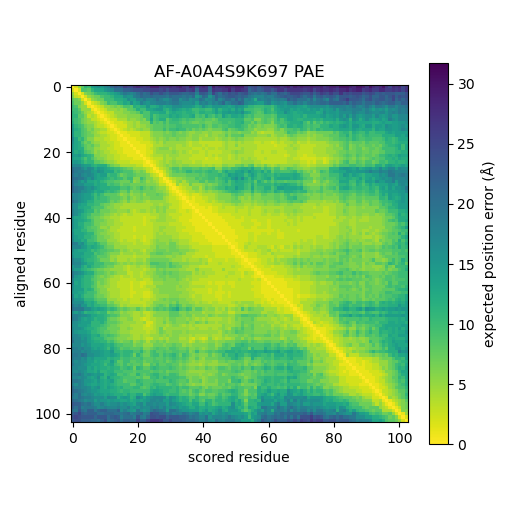ATOM 754 O O . ARG A 1 89 ? 7.935 14.019 0.856 1.00 75.06 89 ARG A O 1
ATOM 761 N N . PHE A 1 90 ? 5.706 13.907 1.159 1.00 72.31 90 PHE A N 1
ATOM 762 C CA . PHE A 1 90 ? 5.446 12.879 0.161 1.00 72.31 90 PHE A CA 1
ATOM 763 C C . PHE A 1 90 ? 5.833 13.344 -1.247 1.00 72.31 90 PHE A C 1
ATOM 765 O O . PHE A 1 90 ? 6.538 12.645 -1.965 1.00 72.31 90 PHE A O 1
ATOM 772 N N . SER A 1 91 ? 5.487 14.580 -1.616 1.00 73.31 91 SER A N 1
ATOM 773 C CA . SER A 1 91 ? 5.897 15.186 -2.889 1.00 73.31 91 SER A CA 1
ATOM 774 C C . SER A 1 91 ? 7.421 15.310 -3.019 1.00 73.31 91 SER A C 1
ATOM 776 O O . SER A 1 91 ? 7.982 15.051 -4.085 1.00 73.31 91 SER A O 1
ATOM 778 N N . ASN A 1 92 ? 8.123 15.651 -1.934 1.00 74.94 92 ASN A N 1
ATOM 779 C CA . ASN A 1 92 ? 9.587 15.675 -1.925 1.00 74.94 92 ASN A CA 1
ATOM 780 C C . ASN A 1 92 ? 10.190 14.265 -2.033 1.00 74.94 92 ASN A C 1
ATOM 782 O O . ASN A 1 92 ? 11.184 14.084 -2.735 1.00 74.94 92 ASN A O 1
ATOM 786 N N . MET A 1 93 ? 9.583 13.266 -1.388 1.00 72.19 93 MET A N 1
ATOM 787 C CA . MET A 1 93 ? 9.987 11.862 -1.491 1.00 72.19 93 MET A CA 1
ATOM 788 C C . MET A 1 93 ? 9.783 11.315 -2.913 1.00 72.19 93 MET A C 1
ATOM 790 O O . MET A 1 93 ? 10.687 10.679 -3.452 1.00 72.19 93 MET A O 1
ATOM 794 N N . LEU A 1 94 ? 8.654 11.643 -3.550 1.00 70.38 94 LEU A N 1
ATOM 795 C CA . LEU A 1 94 ? 8.346 11.341 -4.951 1.00 70.38 94 LEU A CA 1
ATOM 796 C C . LEU A 1 94 ? 9.406 11.915 -5.900 1.00 70.38 94 LEU A C 1
ATOM 798 O O . LEU A 1 94 ? 9.976 11.196 -6.721 1.00 70.38 94 LEU A O 1
ATOM 802 N N . LYS A 1 95 ? 9.732 13.203 -5.740 1.00 69.31 95 LYS A N 1
ATOM 803 C CA . LYS A 1 95 ? 10.793 13.867 -6.516 1.00 69.31 95 LYS A CA 1
ATOM 804 C C . LYS A 1 95 ? 12.163 13.236 -6.281 1.00 69.31 95 LYS A C 1
ATOM 806 O O . LYS A 1 95 ? 12.924 13.065 -7.225 1.00 69.31 95 LYS A O 1
ATOM 811 N N . GLY A 1 96 ? 12.477 12.883 -5.036 1.00 65.25 96 GLY A N 1
ATOM 812 C CA . GLY A 1 96 ? 13.733 12.222 -4.689 1.00 65.25 96 GLY A CA 1
ATOM 813 C C . GLY A 1 96 ? 13.853 10.820 -5.288 1.00 65.25 96 GLY A C 1
ATOM 814 O O . GLY A 1 96 ? 14.943 10.422 -5.681 1.00 65.25 96 GLY A O 1
ATOM 815 N N . ALA A 1 97 ? 12.745 10.086 -5.402 1.00 62.69 97 ALA A N 1
ATOM 816 C CA . ALA A 1 97 ? 12.717 8.766 -6.025 1.00 62.69 97 ALA A CA 1
ATOM 817 C C . ALA A 1 97 ? 13.028 8.822 -7.520 1.00 62.69 97 ALA A C 1
ATOM 819 O O . ALA A 1 97 ? 13.814 8.015 -7.997 1.00 62.69 97 ALA A O 1
ATOM 820 N N . ALA A 1 98 ? 12.495 9.823 -8.230 1.00 57.34 98 ALA A N 1
ATOM 821 C CA . ALA A 1 98 ? 12.803 10.049 -9.643 1.00 57.34 98 ALA A CA 1
ATOM 822 C C . ALA A 1 98 ? 14.304 10.297 -9.905 1.00 57.34 98 ALA A C 1
ATOM 824 O O . ALA A 1 98 ? 14.766 10.150 -11.033 1.00 57.34 98 ALA A O 1
ATOM 825 N N . LEU A 1 99 ? 15.063 10.678 -8.871 1.00 58.94 99 LEU A N 1
ATOM 826 C CA . LEU A 1 99 ? 16.505 10.919 -8.932 1.00 58.94 99 LEU A CA 1
ATOM 827 C C . LEU A 1 99 ? 17.345 9.727 -8.445 1.00 58.94 99 LEU A C 1
ATOM 829 O O . LEU A 1 99 ? 18.571 9.766 -8.570 1.00 58.94 99 LEU A O 1
ATOM 833 N N . ARG A 1 100 ? 16.734 8.678 -7.877 1.00 60.50 100 ARG A N 1
ATOM 834 C CA . ARG A 1 100 ? 17.467 7.473 -7.467 1.00 60.50 100 ARG A CA 1
ATOM 835 C C . ARG A 1 100 ? 17.646 6.554 -8.671 1.00 60.50 100 ARG A C 1
ATOM 837 O O . ARG A 1 100 ? 16.709 6.319 -9.426 1.00 60.50 100 ARG A O 1
ATOM 844 N N . LYS A 1 101 ? 18.868 6.045 -8.851 1.00 53.06 101 LYS A N 1
ATOM 845 C CA . LYS A 1 101 ? 19.131 4.963 -9.803 1.00 53.06 101 LYS A CA 1
ATOM 846 C C . LYS A 1 101 ? 18.411 3.706 -9.321 1.00 53.06 101 LYS A C 1
ATOM 848 O O . LYS A 1 101 ? 18.451 3.424 -8.124 1.00 53.06 101 LYS A O 1
ATOM 853 N N . ASP A 1 102 ? 17.790 3.002 -10.265 1.00 53.09 102 ASP A N 1
ATOM 854 C CA . ASP A 1 102 ? 17.269 1.650 -10.071 1.00 53.09 102 ASP A CA 1
ATOM 855 C C . ASP A 1 102 ? 18.440 0.794 -9.564 1.00 53.09 102 ASP A C 1
ATOM 857 O O . ASP A 1 102 ? 19.471 0.700 -10.240 1.00 53.09 102 ASP A O 1
ATOM 861 N N . LEU A 1 103 ? 18.343 0.356 -8.311 1.00 50.78 103 LEU A N 1
ATOM 862 C CA . LEU A 1 103 ? 19.394 -0.357 -7.584 1.00 50.78 103 LEU A CA 1
ATOM 863 C C . LEU A 1 103 ? 19.157 -1.859 -7.699 1.00 50.78 103 LEU A C 1
ATOM 865 O O . LEU A 1 103 ? 17.964 -2.243 -7.662 1.00 50.78 103 LEU A O 1
#

pLDDT: mean 75.6, std 10.82, range [44.94, 89.0]